Protein AF-A0A497LG97-F1 (afdb_monomer_lite)

pLDDT: mean 96.3, std 3.17, range [72.38, 98.38]

Sequence (64 aa):
MLDYVESLTSTHAAFKVPVAVSGFESGGKVYRLDGVQVELKPVVAPPEGVLSDEDFLRKVYEKL

Secondary structure (DSSP, 8-state):
-EESS--HHHHT-SS-EEB--BTTTB-EEEE-TTS-EEEE--SSPPPTTPBPHHHHHHHHHTT-

Structure (mmCIF, N/CA/C/O backbone):
data_AF-A0A497LG97-F1
#
_entry.id   AF-A0A497LG97-F1
#
loop_
_atom_site.group_PDB
_atom_site.id
_atom_site.type_sym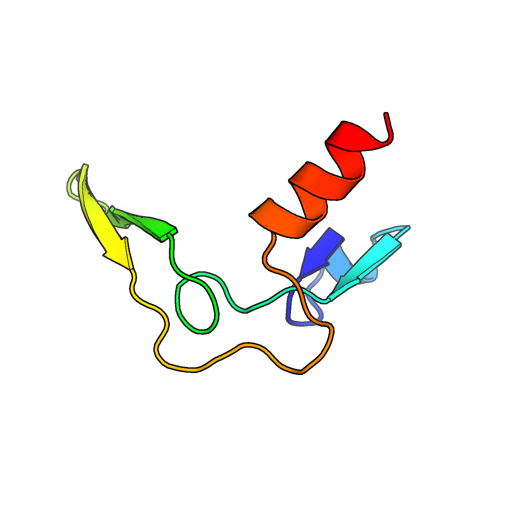bol
_atom_site.label_atom_id
_atom_site.label_alt_id
_atom_site.label_comp_id
_atom_site.label_asym_id
_atom_site.label_entity_id
_atom_site.label_seq_id
_atom_site.pdbx_PDB_ins_code
_atom_site.Cartn_x
_atom_site.Cartn_y
_atom_site.Cartn_z
_atom_site.occupancy
_atom_site.B_iso_or_equiv
_atom_site.auth_seq_id
_atom_site.auth_comp_id
_atom_site.auth_asym_id
_atom_site.auth_atom_id
_atom_site.pdbx_PDB_model_num
ATOM 1 N N . MET A 1 1 ? 8.586 -6.993 1.075 1.00 95.88 1 MET A N 1
ATOM 2 C CA . MET A 1 1 ? 8.113 -5.740 1.678 1.00 95.88 1 MET A CA 1
ATOM 3 C C . MET A 1 1 ? 7.403 -4.924 0.611 1.00 95.88 1 MET A C 1
ATOM 5 O O . MET A 1 1 ? 7.941 -4.822 -0.486 1.00 95.88 1 MET A O 1
ATOM 9 N N . LEU A 1 2 ? 6.197 -4.445 0.921 1.00 96.31 2 LEU A N 1
ATOM 10 C CA . LEU A 1 2 ? 5.311 -3.660 0.054 1.00 96.31 2 LEU A CA 1
ATOM 11 C C . LEU A 1 2 ? 5.310 -2.221 0.564 1.00 96.31 2 LEU A C 1
ATOM 13 O O . LEU A 1 2 ? 4.665 -1.944 1.565 1.00 96.31 2 LEU A O 1
ATOM 17 N N . ASP A 1 3 ? 6.104 -1.350 -0.047 1.00 96.44 3 ASP A N 1
ATOM 18 C CA . ASP A 1 3 ? 6.287 0.021 0.436 1.00 96.44 3 ASP A CA 1
ATOM 19 C C . ASP A 1 3 ? 6.337 1.003 -0.735 1.00 96.44 3 ASP A C 1
ATOM 21 O O . ASP A 1 3 ? 6.888 0.698 -1.794 1.00 96.44 3 ASP A O 1
ATOM 25 N N . TYR A 1 4 ? 5.835 2.216 -0.509 1.00 94.75 4 TYR A N 1
ATOM 26 C CA . TYR A 1 4 ? 5.972 3.342 -1.441 1.00 94.75 4 TYR A CA 1
ATOM 27 C C . TYR A 1 4 ? 7.252 4.170 -1.200 1.00 94.75 4 TYR A C 1
ATOM 29 O O . TYR A 1 4 ? 7.606 5.027 -2.007 1.00 94.75 4 TYR A O 1
ATOM 37 N N . VAL A 1 5 ? 7.957 3.932 -0.087 1.00 95.00 5 VAL A N 1
ATOM 38 C CA . VAL A 1 5 ? 9.180 4.646 0.318 1.00 95.00 5 VAL A CA 1
ATOM 39 C C . VAL A 1 5 ? 10.209 3.675 0.901 1.00 95.00 5 VAL A C 1
ATOM 41 O O . VAL A 1 5 ? 9.856 2.634 1.449 1.00 95.00 5 VAL A O 1
ATOM 44 N N . GLU A 1 6 ? 11.501 3.995 0.822 1.00 94.62 6 GLU A N 1
ATOM 45 C CA . GLU A 1 6 ? 12.515 3.191 1.510 1.00 94.62 6 GLU A CA 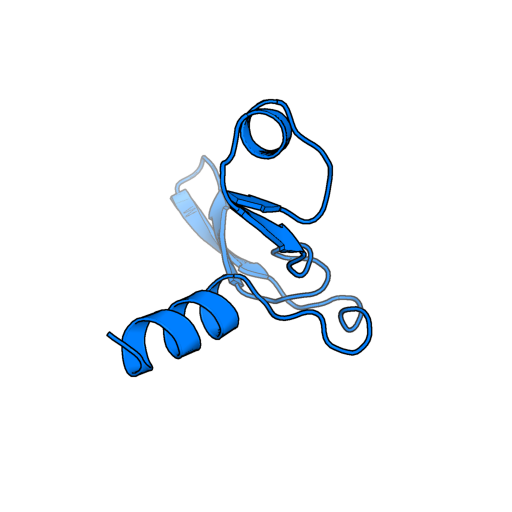1
ATOM 46 C C . GLU A 1 6 ? 12.430 3.369 3.033 1.00 94.62 6 GLU A C 1
ATOM 48 O O . GLU A 1 6 ? 12.814 4.392 3.597 1.00 94.62 6 GLU A O 1
ATOM 53 N N . SER A 1 7 ? 11.929 2.333 3.698 1.00 95.44 7 SER A N 1
ATOM 54 C CA . SER A 1 7 ? 11.885 2.186 5.152 1.00 95.44 7 SER A CA 1
ATOM 55 C C . SER A 1 7 ? 12.985 1.233 5.651 1.00 95.44 7 SER A C 1
ATOM 57 O O . SER A 1 7 ? 13.598 0.498 4.872 1.00 95.44 7 SER A O 1
ATOM 59 N N . LEU A 1 8 ? 13.212 1.175 6.970 1.00 96.88 8 LEU A N 1
ATOM 60 C CA . LEU A 1 8 ? 14.127 0.188 7.570 1.00 96.88 8 LEU A CA 1
ATOM 61 C C . LEU A 1 8 ? 13.712 -1.264 7.279 1.00 96.88 8 LEU A C 1
ATOM 63 O O . LEU A 1 8 ? 14.568 -2.137 7.148 1.00 96.88 8 LEU A O 1
ATOM 67 N N . THR A 1 9 ? 12.412 -1.539 7.179 1.00 96.31 9 THR A N 1
ATOM 68 C CA . THR A 1 9 ? 11.903 -2.874 6.841 1.00 96.31 9 THR A CA 1
ATOM 69 C C . THR A 1 9 ? 12.090 -3.167 5.357 1.00 96.31 9 THR A C 1
ATOM 71 O O . THR A 1 9 ? 12.453 -4.288 5.003 1.00 96.31 9 THR A O 1
ATOM 74 N N . SER A 1 10 ? 11.918 -2.167 4.489 1.00 96.12 10 SER A N 1
ATOM 75 C CA . SER A 1 10 ? 12.189 -2.288 3.056 1.00 96.12 10 SER A CA 1
ATOM 76 C C . SER A 1 10 ? 13.668 -2.563 2.783 1.00 96.12 10 SER A C 1
ATOM 78 O O . SER A 1 10 ? 13.981 -3.458 2.001 1.00 96.12 10 SER A O 1
ATOM 80 N N . THR A 1 11 ? 14.599 -1.890 3.471 1.00 96.12 11 THR A N 1
ATOM 81 C CA . THR A 1 11 ? 16.047 -2.083 3.256 1.00 96.12 11 THR A CA 1
ATOM 82 C C . THR A 1 11 ? 16.551 -3.481 3.614 1.00 96.12 11 THR A C 1
ATOM 84 O O . THR A 1 11 ? 17.491 -3.950 2.976 1.00 96.12 11 THR A O 1
ATOM 87 N N . HIS A 1 12 ? 15.910 -4.167 4.561 1.00 97.00 12 HIS A N 1
ATOM 88 C CA . HIS A 1 12 ? 16.282 -5.522 4.988 1.00 97.00 12 HIS A CA 1
ATOM 89 C C . HIS A 1 12 ? 15.437 -6.628 4.330 1.00 97.00 12 HIS A C 1
ATOM 91 O O . HIS A 1 12 ? 15.598 -7.806 4.654 1.00 97.00 12 HIS A O 1
ATOM 97 N N . ALA A 1 13 ? 14.525 -6.285 3.417 1.00 97.50 13 ALA A N 1
ATOM 98 C CA . ALA A 1 13 ? 13.656 -7.257 2.765 1.00 97.50 13 ALA A CA 1
ATOM 99 C C . ALA A 1 13 ? 14.336 -7.940 1.567 1.00 97.50 13 ALA A C 1
ATOM 101 O O . ALA A 1 13 ? 14.952 -7.284 0.732 1.00 97.50 13 ALA A O 1
ATOM 102 N N . ALA A 1 14 ? 14.131 -9.256 1.427 1.00 97.81 14 ALA A N 1
ATOM 103 C CA . ALA A 1 14 ? 14.602 -10.022 0.266 1.00 97.81 14 ALA A CA 1
ATOM 104 C C . ALA A 1 14 ? 13.929 -9.593 -1.052 1.00 97.81 14 ALA A C 1
ATOM 106 O O . ALA A 1 14 ? 14.548 -9.619 -2.110 1.00 97.81 14 ALA A O 1
ATOM 107 N N . PHE A 1 15 ? 12.664 -9.171 -0.977 1.00 94.56 15 PHE A N 1
ATOM 108 C CA . PHE A 1 15 ? 11.911 -8.615 -2.098 1.00 94.56 15 PHE A CA 1
ATOM 109 C C . PHE A 1 15 ? 11.323 -7.270 -1.692 1.00 94.56 15 PHE A C 1
ATOM 111 O O . PHE A 1 15 ? 10.673 -7.172 -0.645 1.00 94.56 15 PHE A O 1
ATOM 118 N N . LYS A 1 16 ? 11.520 -6.255 -2.533 1.00 95.81 16 LYS A N 1
ATOM 119 C CA . LYS A 1 16 ? 10.932 -4.921 -2.390 1.00 95.81 16 LYS A CA 1
ATOM 120 C C . LYS A 1 16 ? 9.965 -4.704 -3.547 1.00 95.81 16 LYS A C 1
ATOM 122 O O . LYS A 1 16 ? 10.356 -4.874 -4.700 1.00 95.81 16 LYS A O 1
ATOM 127 N N . VAL A 1 17 ? 8.720 -4.370 -3.241 1.00 95.94 17 VAL A N 1
ATOM 128 C CA . VAL A 1 17 ? 7.667 -4.165 -4.237 1.00 95.94 17 VAL A CA 1
ATOM 129 C C . VAL A 1 17 ? 7.127 -2.749 -4.061 1.00 95.94 17 VAL A C 1
ATOM 131 O O . VAL A 1 17 ? 6.620 -2.454 -2.976 1.00 95.94 17 VAL A O 1
ATOM 134 N N . PRO A 1 18 ? 7.243 -1.878 -5.080 1.00 95.50 18 PRO A N 1
ATOM 135 C CA . PRO A 1 18 ? 6.634 -0.560 -5.032 1.00 95.50 18 PRO A CA 1
ATOM 136 C C . PRO A 1 18 ? 5.114 -0.695 -5.124 1.00 95.50 18 PRO A C 1
ATOM 138 O O . PRO A 1 18 ? 4.594 -1.390 -6.001 1.00 95.50 18 PRO A O 1
ATOM 141 N N . VAL A 1 19 ? 4.414 -0.022 -4.221 1.00 97.44 19 VAL A N 1
ATOM 142 C CA . VAL A 1 19 ? 2.948 0.015 -4.161 1.00 97.44 19 VAL A CA 1
ATOM 143 C C . VAL A 1 19 ? 2.456 1.446 -4.003 1.00 97.44 19 VAL A C 1
ATOM 145 O O . VAL A 1 19 ? 3.225 2.342 -3.658 1.00 97.44 19 VAL A O 1
ATOM 148 N N . ALA A 1 20 ? 1.175 1.651 -4.288 1.00 97.94 20 ALA A N 1
ATOM 149 C CA . ALA A 1 20 ? 0.506 2.936 -4.159 1.00 97.94 20 ALA A CA 1
ATOM 150 C C . ALA A 1 20 ? 0.450 3.401 -2.695 1.00 97.94 20 ALA A C 1
ATOM 152 O O . ALA A 1 20 ? 0.326 2.591 -1.773 1.00 97.94 20 ALA A O 1
ATOM 153 N N . VAL A 1 21 ? 0.454 4.715 -2.473 1.00 97.44 21 VAL A N 1
ATOM 154 C CA . VAL A 1 21 ? 0.245 5.294 -1.140 1.00 97.44 21 VAL A CA 1
ATOM 155 C C . VAL A 1 21 ? -1.189 5.026 -0.671 1.00 97.44 21 VAL A C 1
ATOM 157 O O . VAL A 1 21 ? -2.150 5.635 -1.156 1.00 97.44 21 VAL A O 1
ATOM 160 N N . SER A 1 22 ? -1.325 4.147 0.322 1.00 95.94 22 SER A N 1
ATOM 161 C CA . SER A 1 22 ? -2.600 3.820 0.965 1.00 95.94 22 SER A CA 1
ATOM 162 C C . SER A 1 22 ? -3.323 5.062 1.491 1.00 95.94 22 SER A C 1
ATOM 164 O O . SER A 1 22 ? -2.767 5.849 2.257 1.00 95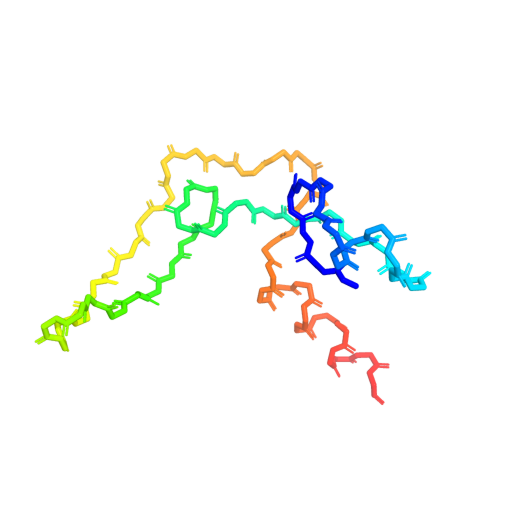.94 22 SER A O 1
ATOM 166 N N . GLY A 1 23 ? -4.581 5.239 1.087 1.00 95.81 23 GLY A N 1
ATOM 167 C CA . GLY A 1 23 ? -5.421 6.364 1.498 1.00 95.81 23 GLY A CA 1
ATOM 168 C C . GLY A 1 23 ? -5.218 7.672 0.725 1.00 95.81 23 GLY A C 1
ATOM 169 O O . GLY A 1 23 ? -5.985 8.608 0.952 1.00 95.81 23 GLY A O 1
ATOM 170 N N . PHE A 1 24 ? -4.225 7.756 -0.169 1.00 97.12 24 PHE A N 1
ATOM 171 C CA . PHE A 1 24 ? -3.961 8.940 -1.000 1.00 97.12 24 PHE A CA 1
ATOM 172 C C . PHE A 1 24 ? -4.014 8.623 -2.499 1.00 97.12 24 PHE A C 1
ATOM 174 O O . PHE A 1 24 ? -4.753 9.278 -3.233 1.00 97.12 24 PHE A O 1
ATOM 181 N N . GLU A 1 25 ? -3.279 7.603 -2.942 1.00 98.06 25 GLU A N 1
ATOM 182 C CA . GLU A 1 25 ? -3.293 7.092 -4.323 1.00 98.06 25 GLU A CA 1
ATOM 183 C C . GLU A 1 25 ? -4.237 5.894 -4.477 1.00 98.06 25 GLU A C 1
ATOM 185 O O . GLU A 1 25 ? -4.788 5.643 -5.547 1.00 98.06 25 GLU A O 1
ATOM 190 N N . SER A 1 26 ? -4.456 5.160 -3.386 1.00 96.69 26 SER A N 1
ATOM 191 C CA . SER A 1 26 ? -5.468 4.113 -3.273 1.00 96.69 26 SER A CA 1
ATOM 192 C C . SER A 1 26 ? -6.475 4.455 -2.172 1.00 96.69 26 SER A C 1
ATOM 194 O O . SER A 1 26 ? -6.232 5.303 -1.311 1.00 96.69 26 SER A O 1
ATOM 196 N N . GLY A 1 27 ? -7.659 3.844 -2.236 1.00 95.94 27 GLY A N 1
ATOM 197 C CA . GLY A 1 27 ? -8.706 4.055 -1.241 1.00 95.94 27 GLY A CA 1
ATOM 198 C C . GLY A 1 27 ? -8.458 3.228 0.014 1.00 95.94 27 GLY A C 1
ATOM 199 O O . GLY A 1 27 ? -7.351 2.764 0.279 1.00 95.94 27 GLY A O 1
ATOM 200 N N . GLY A 1 28 ? -9.515 3.005 0.783 1.00 95.62 28 GLY A N 1
ATOM 201 C CA . GLY A 1 28 ? -9.485 2.044 1.878 1.00 95.62 28 GLY A CA 1
ATOM 202 C C . GLY A 1 28 ? -10.373 2.455 3.033 1.00 95.62 28 GLY A C 1
ATOM 203 O O . GLY A 1 28 ? -11.137 3.417 2.958 1.00 95.62 28 GLY A O 1
ATOM 204 N N . LYS A 1 29 ? -10.271 1.708 4.127 1.00 96.69 29 LYS A N 1
ATOM 205 C CA . LYS A 1 29 ? -10.983 1.991 5.372 1.00 96.69 29 LYS A CA 1
ATOM 206 C C . LYS A 1 29 ? -9.972 2.042 6.499 1.00 96.69 29 LYS A C 1
ATOM 208 O O . LYS A 1 29 ? -9.161 1.132 6.642 1.00 96.69 29 LYS A O 1
ATOM 213 N N . VAL A 1 30 ? -10.039 3.093 7.303 1.00 97.00 30 VAL A N 1
ATOM 214 C CA . VAL A 1 30 ? -9.211 3.247 8.500 1.00 97.00 30 VAL A CA 1
ATOM 215 C C . VAL A 1 30 ? -10.096 3.400 9.718 1.00 97.00 30 VAL A C 1
ATOM 217 O O . VAL A 1 30 ? -11.201 3.933 9.636 1.00 97.00 30 VAL A O 1
ATOM 220 N N . TYR A 1 31 ? -9.596 2.953 10.859 1.00 97.88 31 TYR A N 1
ATOM 221 C CA . TYR A 1 31 ? -10.220 3.224 12.143 1.00 97.88 31 TYR A CA 1
ATOM 222 C C . TYR A 1 31 ? -9.440 4.333 12.827 1.00 97.88 31 TYR A C 1
ATOM 224 O O . TYR A 1 31 ? -8.228 4.234 13.019 1.00 97.88 31 TYR A O 1
ATOM 232 N N . ARG A 1 32 ? -10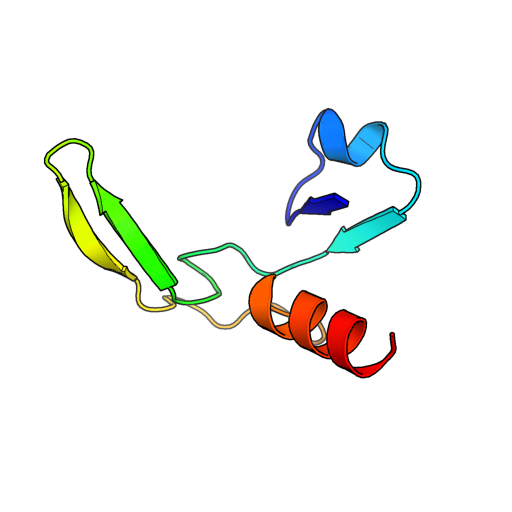.141 5.408 13.183 1.00 96.69 32 ARG A N 1
ATOM 233 C CA . ARG A 1 32 ? -9.591 6.428 14.072 1.00 96.69 32 ARG A CA 1
ATOM 234 C C . ARG A 1 32 ? -9.453 5.840 15.477 1.00 96.69 32 ARG A C 1
ATOM 236 O O . ARG A 1 32 ? -10.103 4.854 15.821 1.00 96.69 32 ARG A O 1
ATOM 243 N N . LEU A 1 33 ? -8.626 6.466 16.310 1.00 98.06 33 LEU A N 1
ATOM 244 C CA . LEU A 1 33 ? -8.382 5.995 17.680 1.00 98.06 33 LEU A CA 1
ATOM 245 C C . LEU A 1 33 ? -9.638 6.006 18.569 1.00 98.06 33 LEU A C 1
ATOM 247 O O . LEU A 1 33 ? -9.675 5.300 19.568 1.00 98.06 33 LEU A O 1
ATOM 251 N N . ASP A 1 34 ? -10.673 6.764 18.197 1.00 98.00 34 ASP A N 1
ATOM 252 C CA . ASP A 1 34 ? -11.988 6.755 18.852 1.00 98.00 34 ASP A CA 1
ATOM 253 C C . ASP A 1 34 ? -12.916 5.627 18.353 1.00 98.00 34 ASP A C 1
ATOM 255 O O . ASP A 1 34 ? -14.099 5.601 18.687 1.00 98.00 34 ASP A O 1
ATOM 259 N N . GLY A 1 35 ? -12.401 4.691 17.550 1.00 97.12 35 GLY A N 1
ATOM 260 C CA . GLY A 1 35 ? -13.135 3.533 17.036 1.00 97.12 35 GLY A CA 1
ATOM 261 C C . GLY A 1 35 ? -14.035 3.836 15.839 1.00 97.12 35 GLY A C 1
ATOM 262 O O . GLY A 1 35 ? -14.657 2.925 15.291 1.00 97.12 35 GLY A O 1
ATOM 263 N N . VAL A 1 36 ? -14.098 5.089 15.386 1.00 98.38 36 VAL A N 1
ATOM 264 C CA . VAL A 1 36 ? -14.891 5.448 14.210 1.00 98.38 36 VAL A CA 1
ATOM 265 C C . VAL A 1 36 ? -14.167 5.012 12.942 1.00 98.38 36 VAL A C 1
ATOM 267 O O . VAL A 1 36 ? -13.043 5.441 12.668 1.00 98.38 36 VAL A O 1
ATOM 270 N N . GLN A 1 37 ? -14.844 4.196 12.137 1.00 98.12 37 GLN A N 1
ATOM 271 C CA . GLN A 1 37 ? -14.380 3.835 10.804 1.00 98.12 37 GLN A CA 1
ATOM 272 C C . GLN A 1 37 ? -14.584 5.005 9.837 1.00 98.12 37 GLN A C 1
ATOM 274 O O . GLN A 1 37 ? -15.660 5.601 9.781 1.00 98.12 37 GLN A O 1
ATOM 279 N N . VAL A 1 38 ? -13.567 5.295 9.035 1.00 97.62 38 VAL A N 1
ATOM 280 C CA . VAL A 1 38 ? -13.585 6.317 7.990 1.00 97.62 38 VAL A CA 1
ATOM 281 C C . VAL A 1 38 ? -13.182 5.669 6.673 1.00 97.62 38 VAL A C 1
ATOM 283 O O . VAL A 1 38 ? -12.211 4.915 6.611 1.00 97.62 38 VAL A O 1
ATOM 286 N N . GLU A 1 39 ? -13.942 5.951 5.621 1.00 97.62 39 GLU A N 1
ATOM 287 C CA . GLU A 1 39 ? -13.605 5.547 4.260 1.00 97.62 39 GLU A CA 1
ATOM 288 C C . GLU A 1 39 ? -12.720 6.612 3.608 1.00 97.62 39 GLU A C 1
ATOM 290 O O . GLU A 1 39 ? -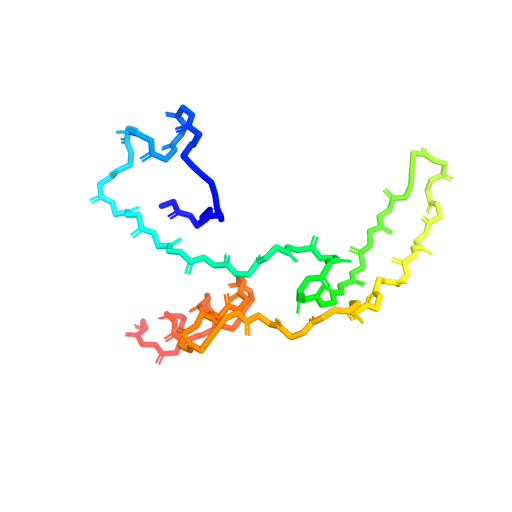13.051 7.800 3.609 1.00 97.62 39 GLU A O 1
ATOM 295 N N . LEU A 1 40 ? -11.582 6.180 3.074 1.00 97.50 40 LEU A N 1
ATOM 296 C CA . LEU A 1 40 ? -10.615 7.023 2.387 1.00 97.50 40 LEU A CA 1
ATOM 297 C C . LEU A 1 40 ? -10.874 6.969 0.885 1.00 97.50 40 LEU A C 1
ATOM 299 O O . LEU A 1 40 ? -11.006 5.892 0.299 1.00 97.50 40 LEU A O 1
ATOM 303 N N . LYS A 1 41 ? -10.926 8.146 0.262 1.00 96.12 41 LYS A N 1
ATOM 304 C CA . LYS A 1 41 ? -11.069 8.293 -1.186 1.00 96.12 41 LYS A CA 1
ATOM 305 C C . LYS A 1 41 ? -9.717 8.690 -1.781 1.00 96.12 41 LYS A C 1
ATOM 307 O O . LYS A 1 41 ? -9.124 9.633 -1.257 1.00 96.12 41 LYS A O 1
ATOM 312 N N . PRO A 1 42 ? -9.262 8.034 -2.863 1.00 96.75 42 PRO A N 1
ATOM 313 C CA . PRO A 1 42 ? -8.068 8.465 -3.578 1.00 96.75 42 PRO A CA 1
ATOM 314 C C . PRO A 1 42 ? -8.183 9.931 -3.996 1.00 96.75 42 PRO A C 1
ATOM 316 O O . PRO A 1 42 ? -9.222 10.360 -4.506 1.00 96.75 42 PRO A O 1
ATOM 319 N N . VAL A 1 43 ? -7.113 10.689 -3.784 1.00 97.62 43 VAL A N 1
ATOM 320 C CA . VAL A 1 43 ? -6.996 12.095 -4.191 1.00 97.62 43 VAL A CA 1
ATOM 321 C C . VAL A 1 43 ? -6.372 12.193 -5.581 1.00 97.62 43 VAL A C 1
ATOM 323 O O . VAL A 1 43 ? -6.743 13.060 -6.369 1.00 97.62 43 VAL A O 1
ATOM 326 N N . VAL A 1 44 ? -5.445 11.287 -5.890 1.00 97.62 44 VAL A N 1
ATOM 327 C CA . VAL A 1 44 ? -4.775 11.171 -7.188 1.00 97.62 44 VAL A CA 1
ATOM 328 C C . VAL A 1 44 ? -4.703 9.701 -7.598 1.00 97.62 44 VAL A C 1
ATOM 330 O O . VAL A 1 44 ? -4.880 8.813 -6.769 1.00 97.62 44 VAL A O 1
ATOM 333 N N . ALA A 1 45 ? -4.471 9.434 -8.882 1.00 96.62 45 ALA A N 1
ATOM 334 C CA . ALA A 1 45 ? -4.190 8.079 -9.346 1.00 96.62 45 ALA A CA 1
ATOM 335 C C . ALA A 1 45 ? -2.737 7.691 -9.007 1.00 96.62 45 ALA A C 1
ATOM 337 O O . ALA A 1 45 ? -1.874 8.574 -9.014 1.00 96.62 45 ALA A O 1
ATOM 338 N N . PRO A 1 46 ? -2.449 6.402 -8.753 1.00 97.12 46 PRO A N 1
ATOM 339 C CA . PRO A 1 46 ? -1.076 5.943 -8.592 1.00 97.12 46 PRO A CA 1
ATOM 340 C C . PRO A 1 46 ? -0.287 6.101 -9.904 1.00 97.12 46 PRO A C 1
ATOM 342 O O . PRO A 1 46 ? -0.888 6.168 -10.984 1.00 97.12 46 PRO A O 1
ATOM 345 N N . PRO A 1 47 ? 1.057 6.120 -9.842 1.00 96.19 47 PRO A N 1
ATOM 346 C CA . PRO A 1 47 ? 1.894 6.085 -11.034 1.00 96.19 47 PRO A CA 1
ATOM 347 C C . PRO A 1 47 ? 1.595 4.865 -11.916 1.00 96.19 47 PRO A C 1
ATOM 349 O O . PRO A 1 47 ? 1.159 3.815 -11.440 1.00 96.19 47 PRO A O 1
ATOM 352 N N . GLU A 1 48 ? 1.860 4.985 -13.217 1.00 96.25 48 GLU A N 1
ATOM 353 C CA . GLU A 1 48 ? 1.605 3.900 -14.165 1.00 96.25 48 GLU A CA 1
ATOM 354 C C . GLU A 1 48 ? 2.349 2.614 -13.765 1.00 96.25 48 GLU A C 1
ATOM 356 O O . GLU A 1 48 ? 3.541 2.627 -13.458 1.00 96.25 48 GLU A O 1
ATOM 361 N N . GLY A 1 49 ? 1.628 1.489 -13.756 1.00 94.94 49 GLY A N 1
ATOM 362 C CA . GLY A 1 49 ? 2.171 0.178 -13.392 1.00 94.94 49 GLY A CA 1
ATOM 363 C C . GLY A 1 49 ? 2.304 -0.081 -11.886 1.00 94.94 49 GLY A C 1
ATOM 364 O O . GLY A 1 49 ? 2.631 -1.207 -11.508 1.00 94.94 49 GLY A O 1
ATOM 365 N N . VAL A 1 50 ? 2.017 0.902 -11.027 1.00 97.19 50 VAL A N 1
ATOM 366 C CA . VAL A 1 50 ? 2.017 0.734 -9.567 1.00 97.19 50 VAL A CA 1
ATOM 367 C C . VAL A 1 50 ? 0.644 0.252 -9.097 1.00 97.19 50 VAL A C 1
ATOM 369 O O . VAL A 1 50 ? -0.388 0.833 -9.428 1.00 97.19 50 VAL A O 1
ATOM 372 N N . LEU A 1 51 ? 0.631 -0.834 -8.323 1.00 97.69 51 LEU A N 1
ATOM 373 C CA . LEU A 1 51 ? -0.588 -1.436 -7.777 1.00 97.69 51 LEU A CA 1
ATOM 374 C C . LEU A 1 51 ? -0.814 -1.012 -6.324 1.00 97.69 51 LEU A C 1
ATOM 376 O O . LEU A 1 51 ? 0.129 -0.655 -5.620 1.00 97.69 51 LEU A O 1
ATOM 380 N N . SER A 1 52 ? -2.058 -1.109 -5.853 1.00 97.31 52 SER A N 1
ATOM 381 C CA . SER A 1 52 ? -2.339 -1.080 -4.415 1.00 97.31 52 SER A CA 1
ATOM 382 C C . SER A 1 52 ? -1.799 -2.344 -3.730 1.00 97.31 52 SER A C 1
ATOM 384 O O . SER A 1 52 ? -1.641 -3.386 -4.377 1.00 97.31 52 SER A O 1
ATOM 386 N N . ASP A 1 53 ? -1.558 -2.277 -2.416 1.00 96.19 53 ASP A N 1
ATOM 387 C CA . ASP A 1 53 ? -1.213 -3.449 -1.602 1.00 96.19 53 ASP A CA 1
ATOM 388 C C . ASP A 1 53 ? -2.213 -4.594 -1.808 1.00 96.19 53 ASP A C 1
ATOM 390 O O . ASP A 1 53 ? -1.826 -5.743 -2.018 1.00 96.19 53 ASP A O 1
ATOM 394 N N . GLU A 1 54 ? -3.508 -4.266 -1.797 1.00 96.44 54 GLU A N 1
ATOM 395 C CA . GLU A 1 54 ? -4.596 -5.229 -1.941 1.00 96.44 54 GLU A CA 1
ATOM 396 C C . GLU A 1 54 ? -4.570 -5.922 -3.311 1.00 96.44 54 GLU A C 1
ATOM 398 O O . GLU A 1 54 ? -4.639 -7.151 -3.381 1.00 96.44 54 GLU A O 1
ATOM 403 N N . ASP A 1 55 ? -4.424 -5.166 -4.401 1.00 96.81 55 ASP A N 1
ATOM 404 C CA . ASP A 1 55 ? -4.406 -5.732 -5.754 1.00 96.81 55 ASP A CA 1
ATOM 405 C C . ASP A 1 55 ? -3.159 -6.579 -6.007 1.00 96.81 55 ASP A C 1
ATOM 407 O O . ASP A 1 55 ? -3.239 -7.635 -6.646 1.00 96.81 55 ASP A O 1
ATOM 411 N N . PHE A 1 56 ? -2.002 -6.143 -5.500 1.00 97.06 56 PHE A N 1
ATOM 412 C CA . PHE A 1 56 ? -0.779 -6.932 -5.580 1.00 97.06 56 PHE A CA 1
ATOM 413 C C . PHE A 1 56 ? -0.928 -8.248 -4.812 1.00 97.06 56 PHE A C 1
ATOM 415 O O . PHE A 1 56 ? -0.678 -9.319 -5.370 1.00 97.06 56 PHE A O 1
ATOM 422 N N . LEU A 1 57 ? -1.377 -8.190 -3.555 1.00 97.00 57 LEU A N 1
ATOM 423 C CA . LEU A 1 57 ? -1.548 -9.379 -2.723 1.00 97.00 57 LEU A CA 1
ATOM 424 C C . LEU A 1 57 ? -2.593 -10.334 -3.300 1.00 97.00 57 LEU A C 1
ATOM 426 O O . LEU A 1 57 ? -2.387 -11.545 -3.244 1.00 97.00 57 LEU A O 1
ATOM 430 N N . ARG A 1 58 ? -3.663 -9.823 -3.919 1.00 98.00 58 ARG A N 1
ATOM 431 C CA . ARG A 1 58 ? -4.646 -10.652 -4.627 1.00 98.00 58 ARG A CA 1
ATOM 432 C C . ARG A 1 58 ? -4.017 -11.403 -5.797 1.00 98.00 58 ARG A C 1
ATOM 434 O O . ARG A 1 58 ? -4.199 -12.610 -5.900 1.00 98.00 58 ARG A O 1
ATOM 441 N N . LYS A 1 59 ? -3.219 -10.727 -6.632 1.00 96.62 59 LYS A N 1
ATOM 442 C CA . LYS A 1 59 ? -2.497 -11.371 -7.746 1.00 96.62 59 LYS A CA 1
ATOM 443 C C . LYS A 1 59 ? -1.509 -12.428 -7.262 1.00 96.62 59 LYS A C 1
ATOM 445 O O . LYS A 1 59 ? -1.369 -13.458 -7.913 1.00 96.62 59 LYS A O 1
ATOM 450 N N . VAL A 1 60 ? -0.811 -12.173 -6.154 1.00 96.50 60 VAL A N 1
ATOM 451 C CA . VAL A 1 60 ? 0.076 -13.169 -5.536 1.00 96.50 60 VAL A CA 1
ATOM 452 C C . VAL A 1 60 ? -0.742 -14.360 -5.056 1.00 96.50 60 VAL A C 1
ATOM 454 O O . VAL A 1 60 ? -0.409 -15.486 -5.396 1.00 96.50 60 VAL A O 1
ATOM 457 N N . TYR A 1 61 ? -1.833 -14.111 -4.332 1.00 96.88 61 TYR A N 1
ATOM 458 C CA . TYR A 1 61 ? -2.717 -15.149 -3.810 1.00 96.88 61 TYR A CA 1
ATOM 459 C C . TYR A 1 61 ? -3.308 -16.036 -4.912 1.00 96.88 61 TYR A C 1
ATOM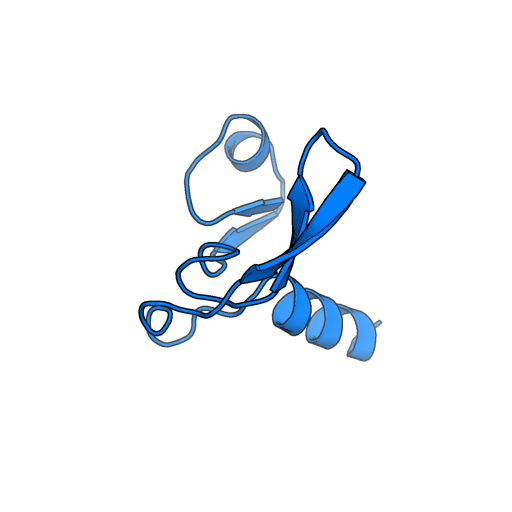 461 O O . TYR A 1 61 ? -3.318 -17.249 -4.771 1.00 96.88 61 TYR A O 1
ATOM 469 N N . GLU A 1 62 ? -3.730 -15.458 -6.037 1.00 97.75 62 GLU A N 1
ATOM 470 C CA . GLU A 1 62 ? -4.248 -16.197 -7.200 1.00 97.75 62 GLU A CA 1
ATOM 471 C C . GLU A 1 62 ? -3.188 -17.043 -7.931 1.00 97.75 62 GLU A C 1
ATOM 473 O O . GLU A 1 62 ? -3.526 -17.853 -8.796 1.00 97.75 62 GLU A O 1
ATOM 478 N N . LYS A 1 63 ? -1.903 -16.820 -7.644 1.00 93.69 63 LYS A N 1
ATOM 479 C CA . LYS A 1 63 ? -0.766 -17.550 -8.222 1.00 93.69 63 LYS A CA 1
ATOM 480 C C . LYS A 1 63 ? -0.147 -18.561 -7.253 1.00 93.69 63 LYS A C 1
ATOM 482 O O . LYS A 1 63 ? 0.787 -19.253 -7.665 1.00 93.69 63 LYS A O 1
ATOM 487 N N . LEU A 1 64 ? -0.629 -18.616 -6.010 1.00 72.38 64 LEU A N 1
ATOM 488 C CA . LEU A 1 64 ? -0.316 -19.664 -5.035 1.00 72.38 64 LEU A CA 1
ATOM 489 C C . LEU A 1 64 ? -1.181 -20.902 -5.293 1.00 72.38 64 LEU A C 1
ATOM 491 O O . LEU A 1 64 ? -0.647 -22.012 -5.079 1.00 72.38 64 LEU A O 1
#

Foldseek 3Di:
DEDCDDDPCQVPDPDYAYAFDELAQDWAWDADPVRDIDTRDHPHHGPPPHHHPVVVVVVVVVVD

Radius of gyration: 13.37 Å; chains: 1; bounding box: 31×32×33 Å